Protein AF-A0A939DST8-F1 (afdb_monomer_lite)

Structure (mmCIF, N/CA/C/O backbone):
data_AF-A0A939DST8-F1
#
_entry.id   AF-A0A939DST8-F1
#
loop_
_atom_site.group_PDB
_atom_site.id
_atom_site.type_symbol
_atom_site.label_atom_id
_atom_site.label_alt_id
_atom_site.label_comp_id
_atom_site.label_asym_id
_atom_site.label_entity_id
_atom_site.label_seq_id
_atom_site.pdbx_PDB_ins_code
_atom_site.Cartn_x
_atom_site.Cartn_y
_atom_site.Cartn_z
_atom_site.occupancy
_atom_site.B_iso_or_equiv
_atom_site.auth_seq_id
_atom_site.auth_comp_id
_atom_site.auth_asym_id
_atom_site.auth_atom_id
_atom_site.pdbx_PDB_model_num
ATOM 1 N N . GLU A 1 1 ? -8.423 -19.564 3.254 1.00 57.03 1 GLU A N 1
ATOM 2 C CA . GLU A 1 1 ? -9.192 -18.451 2.658 1.00 57.03 1 GLU A CA 1
ATOM 3 C C . GLU A 1 1 ? -8.559 -17.133 3.098 1.00 57.03 1 GLU A C 1
ATOM 5 O O . GLU A 1 1 ? -8.112 -17.060 4.238 1.00 57.03 1 GLU A O 1
ATOM 10 N N . VAL A 1 2 ? -8.425 -16.135 2.219 1.00 78.06 2 VAL A N 1
ATOM 11 C CA . VAL A 1 2 ? -7.817 -14.843 2.595 1.00 78.06 2 VAL A CA 1
ATOM 12 C C . VAL A 1 2 ? -8.890 -13.979 3.252 1.00 78.06 2 VAL A C 1
ATOM 14 O O . VAL A 1 2 ? -9.851 -13.584 2.593 1.00 78.06 2 VAL A O 1
ATOM 17 N N . ARG A 1 3 ? -8.738 -13.677 4.546 1.00 85.88 3 ARG A N 1
ATOM 18 C CA . ARG A 1 3 ? -9.660 -12.795 5.271 1.00 85.88 3 ARG A CA 1
ATOM 19 C C . ARG A 1 3 ? -9.497 -11.362 4.764 1.00 85.88 3 ARG A C 1
ATOM 21 O O . ARG A 1 3 ? -8.435 -10.767 4.924 1.00 85.88 3 ARG A O 1
ATOM 28 N N . LYS A 1 4 ? -10.554 -10.809 4.171 1.00 90.31 4 LYS A N 1
ATOM 29 C CA . LYS A 1 4 ? -10.610 -9.408 3.736 1.00 90.31 4 LYS A CA 1
ATOM 30 C C . LYS A 1 4 ? -11.313 -8.562 4.792 1.00 90.31 4 LYS A C 1
ATOM 32 O O . LYS A 1 4 ? -12.264 -9.019 5.422 1.00 90.31 4 LYS A O 1
ATOM 37 N N . ILE A 1 5 ? -10.838 -7.336 4.977 1.00 94.81 5 ILE A N 1
ATOM 38 C CA . ILE A 1 5 ? -11.429 -6.348 5.880 1.00 94.81 5 ILE A CA 1
ATOM 39 C C . ILE A 1 5 ? -11.612 -5.074 5.066 1.00 94.81 5 ILE A C 1
ATOM 41 O O . ILE A 1 5 ? -10.653 -4.578 4.481 1.00 94.81 5 ILE A O 1
ATOM 45 N N . VAL A 1 6 ? -12.839 -4.565 5.013 1.00 96.38 6 VAL A N 1
ATOM 46 C CA . VAL A 1 6 ? -13.126 -3.281 4.366 1.00 96.38 6 VAL A CA 1
ATOM 47 C C . VAL A 1 6 ? -12.742 -2.164 5.328 1.00 96.38 6 VAL A C 1
ATOM 49 O O . VAL A 1 6 ? -13.110 -2.207 6.503 1.00 96.38 6 VAL A O 1
ATOM 52 N N . ALA A 1 7 ? -11.997 -1.182 4.833 1.00 96.94 7 ALA A N 1
ATOM 53 C CA . ALA A 1 7 ? -11.566 -0.009 5.577 1.00 96.94 7 ALA A CA 1
ATOM 54 C C . ALA A 1 7 ? -11.893 1.257 4.783 1.00 96.94 7 ALA A C 1
ATOM 56 O O . ALA A 1 7 ? -11.914 1.232 3.555 1.00 96.94 7 ALA A O 1
ATOM 57 N N . GLU A 1 8 ? -12.115 2.358 5.489 1.00 97.31 8 GLU A N 1
ATOM 58 C CA . GLU A 1 8 ? -12.336 3.676 4.895 1.00 97.31 8 GLU A CA 1
ATOM 59 C C . GLU A 1 8 ? -11.127 4.575 5.155 1.00 97.31 8 GLU A C 1
ATOM 61 O O . GLU A 1 8 ? -10.490 4.493 6.213 1.00 97.31 8 GLU A O 1
ATOM 66 N N . LEU A 1 9 ? -10.832 5.439 4.184 1.00 96.38 9 LEU A N 1
ATOM 67 C CA . LEU A 1 9 ? -9.819 6.481 4.284 1.00 96.38 9 LEU A CA 1
ATOM 68 C C . LEU A 1 9 ? -10.294 7.567 5.257 1.00 96.38 9 LEU A C 1
ATOM 70 O O . LEU A 1 9 ? -11.324 8.194 5.034 1.00 96.38 9 LEU A O 1
ATOM 74 N N . MET A 1 10 ? -9.525 7.808 6.315 1.00 96.62 10 MET A N 1
ATOM 75 C CA . MET A 1 10 ? -9.804 8.864 7.291 1.00 96.62 10 MET A CA 1
ATOM 76 C C . MET A 1 10 ? -9.038 10.150 7.003 1.00 96.62 10 MET A C 1
ATOM 78 O O . MET A 1 10 ? -9.559 11.240 7.221 1.00 96.62 10 MET A O 1
ATOM 82 N N . ALA A 1 11 ? -7.785 10.025 6.569 1.00 93.31 11 ALA A N 1
ATOM 83 C CA . ALA A 1 11 ? -6.909 11.160 6.325 1.00 93.31 11 ALA A CA 1
ATOM 84 C C . ALA A 1 11 ? -5.822 10.804 5.311 1.00 93.31 11 ALA A C 1
ATOM 86 O O . ALA A 1 11 ? -5.402 9.649 5.211 1.00 93.31 11 ALA A O 1
ATOM 87 N N . VAL A 1 12 ? -5.346 11.827 4.610 1.00 91.50 12 VAL A N 1
ATOM 88 C CA . VAL A 1 12 ? -4.160 11.778 3.754 1.00 91.50 12 VAL A CA 1
ATOM 89 C C . VAL A 1 12 ? -3.085 12.616 4.435 1.00 91.50 12 VAL A C 1
ATOM 91 O O . VAL A 1 12 ? -3.376 13.725 4.889 1.00 91.50 12 VAL A O 1
ATOM 94 N N . ASP A 1 13 ? -1.874 12.075 4.557 1.00 84.81 13 ASP A N 1
ATOM 95 C CA . ASP A 1 13 ? -0.734 12.826 5.086 1.00 84.81 13 ASP A CA 1
ATOM 96 C C . ASP A 1 13 ? -0.403 13.989 4.134 1.00 84.81 13 ASP A C 1
ATOM 98 O O . ASP A 1 13 ? -0.446 13.840 2.913 1.00 84.81 13 ASP A O 1
ATOM 102 N N . ASN A 1 14 ? -0.120 15.167 4.687 1.00 80.2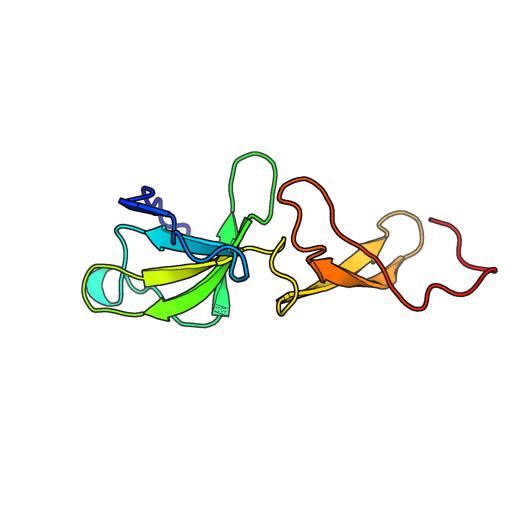5 14 ASN A N 1
ATOM 103 C CA . ASN A 1 14 ? 0.177 16.376 3.922 1.00 80.25 14 ASN A CA 1
ATOM 104 C C . ASN A 1 14 ? 1.684 16.599 3.710 1.00 80.25 14 ASN A C 1
ATOM 106 O O . ASN A 1 14 ? 2.075 17.639 3.176 1.00 80.25 14 ASN A O 1
ATOM 110 N N . ASN A 1 15 ? 2.531 15.654 4.121 1.00 85.12 15 ASN A N 1
ATOM 111 C CA . ASN A 1 15 ? 3.962 15.703 3.865 1.00 85.12 15 ASN A CA 1
ATOM 112 C C . ASN A 1 15 ? 4.261 15.508 2.360 1.00 85.12 15 ASN A C 1
ATOM 114 O O . ASN A 1 15 ? 4.042 14.420 1.831 1.00 85.12 15 ASN A O 1
ATOM 118 N N . PRO A 1 16 ? 4.839 16.504 1.658 1.00 78.75 16 PRO A N 1
ATOM 119 C CA . PRO A 1 16 ? 5.112 16.401 0.220 1.00 78.75 16 PRO A CA 1
ATOM 120 C C . PRO A 1 16 ? 6.158 15.333 -0.143 1.00 78.75 16 PRO A C 1
ATOM 122 O O . PRO A 1 16 ? 6.274 14.966 -1.310 1.00 78.75 16 PRO A O 1
ATOM 125 N N . TYR A 1 17 ? 6.920 14.840 0.835 1.00 82.12 17 TYR A N 1
ATOM 126 C CA . TYR A 1 17 ? 7.953 13.821 0.647 1.00 82.12 17 TYR A CA 1
ATOM 127 C C . TYR A 1 17 ? 7.510 12.420 1.075 1.00 82.12 17 TYR A C 1
ATOM 129 O O . TYR A 1 17 ? 8.317 11.497 1.018 1.00 82.12 17 TYR A O 1
ATOM 137 N N . SER A 1 18 ? 6.267 12.262 1.537 1.00 88.88 18 SER A N 1
ATOM 138 C CA . SER A 1 18 ? 5.761 10.999 2.064 1.00 88.88 18 SER A CA 1
ATOM 139 C C . SER A 1 18 ? 4.313 10.769 1.649 1.00 88.88 18 SER A C 1
ATOM 141 O O . SER A 1 18 ? 3.413 11.519 2.013 1.00 88.88 18 SER A O 1
ATOM 143 N N . HIS A 1 19 ? 4.074 9.665 0.959 1.00 94.25 19 HIS A N 1
ATOM 144 C CA . HIS A 1 19 ? 2.761 9.227 0.511 1.00 94.25 19 HIS A CA 1
ATOM 145 C C . HIS A 1 19 ? 2.179 8.237 1.515 1.00 94.25 19 HIS A C 1
ATOM 147 O O . HIS A 1 19 ? 2.353 7.022 1.402 1.00 94.25 19 HIS A O 1
ATOM 153 N N . GLN A 1 20 ? 1.480 8.772 2.516 1.00 95.88 20 GLN A N 1
ATOM 154 C CA . GLN A 1 20 ? 0.828 7.985 3.559 1.00 95.88 20 GLN A CA 1
ATOM 155 C C . GLN A 1 20 ? -0.655 8.321 3.686 1.00 95.88 20 GLN A C 1
ATOM 157 O O . GLN A 1 20 ? -1.085 9.459 3.495 1.00 95.88 20 GLN A O 1
ATOM 162 N N . ILE A 1 21 ? -1.437 7.312 4.061 1.00 96.50 21 ILE A N 1
ATOM 163 C CA . ILE A 1 21 ? -2.855 7.460 4.383 1.00 96.50 21 ILE A CA 1
ATOM 164 C C . ILE A 1 21 ? -3.181 6.811 5.727 1.00 96.50 21 ILE A C 1
ATOM 166 O O . ILE A 1 21 ? -2.489 5.898 6.181 1.00 96.50 21 ILE A O 1
ATOM 170 N N . VAL A 1 22 ? -4.264 7.261 6.355 1.00 97.50 22 VAL A N 1
ATOM 171 C CA . VAL A 1 22 ? -4.799 6.682 7.593 1.00 97.50 22 VAL A CA 1
ATOM 172 C C . VAL A 1 22 ? -6.125 5.996 7.299 1.00 97.50 22 VAL A C 1
ATOM 174 O O . VAL A 1 22 ? -7.011 6.603 6.699 1.00 97.50 22 VAL A O 1
ATOM 177 N N . ILE A 1 23 ? -6.283 4.754 7.760 1.00 98.12 23 ILE A N 1
ATOM 178 C CA . ILE A 1 23 ? -7.513 3.965 7.603 1.00 98.12 23 ILE A CA 1
ATOM 179 C C . ILE A 1 23 ? -8.219 3.718 8.942 1.00 98.12 23 ILE A C 1
ATOM 181 O O . ILE A 1 23 ? -7.570 3.636 9.986 1.00 98.12 23 ILE A O 1
ATOM 185 N N . ASN A 1 24 ? -9.544 3.534 8.913 1.00 98.06 24 ASN A N 1
ATOM 186 C CA . ASN A 1 24 ? -10.399 3.326 10.099 1.00 98.06 24 ASN A CA 1
ATOM 187 C C . ASN A 1 24 ? -10.392 1.886 10.668 1.00 98.06 24 ASN A C 1
ATOM 189 O O . ASN A 1 24 ? -11.420 1.380 11.142 1.00 98.06 24 ASN A O 1
ATOM 193 N N . LYS A 1 25 ? -9.250 1.197 10.567 1.00 98.06 25 LYS A N 1
ATOM 194 C CA . LYS A 1 25 ? -9.046 -0.165 11.075 1.00 98.06 25 LYS A CA 1
ATOM 195 C C . LYS A 1 25 ? -7.712 -0.262 11.800 1.00 98.06 25 LYS A C 1
ATOM 197 O O . LYS A 1 25 ? -6.718 0.276 11.323 1.00 98.06 25 LYS A O 1
ATOM 202 N N . GLY A 1 26 ? -7.693 -0.967 12.923 1.00 98.12 26 GLY A N 1
ATOM 203 C CA . GLY A 1 26 ? -6.526 -1.186 13.771 1.00 98.12 26 GLY A CA 1
ATOM 204 C C . GLY A 1 26 ? -6.511 -2.588 14.378 1.00 98.12 26 GLY A C 1
ATOM 205 O O . GLY A 1 26 ? -7.133 -3.521 13.852 1.00 98.12 26 GLY A O 1
ATOM 206 N N . THR A 1 27 ? -5.820 -2.745 15.506 1.00 98.00 27 THR A N 1
ATOM 207 C CA . THR A 1 27 ? -5.676 -4.041 16.191 1.00 98.00 27 THR A CA 1
ATOM 208 C C . THR A 1 27 ? -7.016 -4.651 16.599 1.00 98.00 27 THR A C 1
ATOM 210 O O . THR A 1 27 ? -7.163 -5.871 16.546 1.00 98.00 27 THR A O 1
ATOM 213 N N . LEU A 1 28 ? -8.033 -3.834 16.909 1.00 97.62 28 LEU A N 1
ATOM 214 C CA . LEU A 1 28 ? -9.384 -4.320 17.228 1.00 97.62 28 LEU A CA 1
ATOM 215 C C . LEU A 1 28 ? -10.045 -5.084 16.071 1.00 97.62 28 LEU A C 1
ATOM 217 O O . LEU A 1 28 ? -10.921 -5.913 16.304 1.00 97.62 28 LEU A O 1
ATOM 221 N N . GLN A 1 29 ? -9.639 -4.822 14.827 1.00 97.44 29 GLN A N 1
ATOM 222 C CA . GLN A 1 29 ? -10.110 -5.557 13.650 1.00 97.44 29 GLN A CA 1
ATOM 223 C C . GLN A 1 29 ? -9.113 -6.625 13.183 1.00 97.44 29 GLN A C 1
ATOM 225 O O . GLN A 1 29 ? -9.384 -7.326 12.209 1.00 97.44 29 GLN A O 1
ATOM 230 N N . GLY A 1 30 ? -7.994 -6.791 13.892 1.00 96.25 30 GLY A N 1
ATOM 231 C CA . GLY A 1 30 ? -6.929 -7.723 13.535 1.00 96.25 30 GLY A CA 1
ATOM 232 C C . GLY A 1 30 ? -6.038 -7.226 12.398 1.00 96.25 30 GLY A C 1
ATOM 233 O O . GLY A 1 30 ? -5.470 -8.052 11.689 1.00 96.25 30 GLY A O 1
ATOM 234 N N . VAL A 1 31 ? -5.940 -5.906 12.197 1.00 97.56 31 VAL A N 1
ATOM 235 C CA . VAL A 1 31 ? -4.935 -5.327 11.294 1.00 97.56 31 VAL A CA 1
ATOM 236 C C . VAL A 1 31 ? -3.541 -5.543 11.880 1.00 97.56 31 VAL A C 1
ATOM 238 O O . VAL A 1 31 ? -3.364 -5.481 13.097 1.00 97.56 31 VAL A O 1
ATOM 241 N N . PHE A 1 32 ? -2.558 -5.805 11.022 1.00 97.31 32 PHE A N 1
ATOM 242 C CA . PHE A 1 32 ? -1.170 -6.045 11.415 1.00 97.31 32 PHE A CA 1
ATOM 243 C C . PHE A 1 32 ? -0.191 -5.342 10.464 1.00 97.31 32 PHE A C 1
ATOM 245 O O . PHE A 1 32 ? -0.520 -5.048 9.314 1.00 97.31 32 PHE A O 1
ATOM 252 N N . GLU A 1 33 ? 1.017 -5.054 10.949 1.00 97.88 33 GLU A N 1
ATOM 253 C CA . GLU A 1 33 ? 2.069 -4.445 10.131 1.00 97.88 33 GLU A CA 1
ATOM 254 C C . GLU A 1 33 ? 2.479 -5.366 8.984 1.00 97.88 33 GLU A C 1
ATOM 256 O O . GLU A 1 33 ? 2.555 -6.586 9.116 1.00 97.88 33 GLU A O 1
ATOM 261 N N . GLY A 1 34 ? 2.724 -4.772 7.825 1.00 95.81 34 GLY A N 1
ATOM 262 C CA . GLY A 1 34 ? 3.022 -5.493 6.602 1.00 95.81 34 GLY A CA 1
ATOM 263 C C . GLY A 1 34 ? 1.789 -5.988 5.840 1.00 95.81 34 GLY A C 1
ATOM 264 O O . GLY A 1 34 ? 1.943 -6.505 4.731 1.00 95.81 34 GLY A O 1
ATOM 265 N N . GLN A 1 35 ? 0.575 -5.816 6.377 1.00 96.69 35 GLN A N 1
ATOM 266 C CA . GLN A 1 35 ? -0.657 -6.213 5.699 1.00 96.69 35 GLN A CA 1
ATOM 267 C C . GLN A 1 35 ? -0.864 -5.407 4.399 1.00 96.69 35 GLN A C 1
ATOM 269 O O . GLN A 1 35 ? -0.774 -4.176 4.425 1.00 96.69 35 GLN A O 1
ATOM 274 N N . PRO A 1 36 ? -1.156 -6.064 3.259 1.00 96.44 36 PRO A N 1
ATOM 275 C CA . PRO A 1 36 ? -1.404 -5.369 2.001 1.00 96.44 36 PRO A CA 1
ATOM 276 C C . PRO A 1 36 ? -2.772 -4.681 2.003 1.00 96.44 36 PRO A C 1
ATOM 278 O O . PRO A 1 36 ? -3.762 -5.232 2.492 1.00 96.44 36 PRO A O 1
ATOM 281 N N . VAL A 1 37 ? -2.828 -3.500 1.394 1.00 97.19 37 VAL A N 1
ATOM 282 C CA . VAL A 1 37 ? -4.052 -2.721 1.184 1.00 97.19 37 VAL A CA 1
ATOM 283 C C . VAL A 1 37 ? -4.367 -2.698 -0.305 1.00 97.19 37 VAL A C 1
ATOM 285 O O . VAL A 1 37 ? -3.496 -2.403 -1.124 1.00 97.19 37 VAL A O 1
ATOM 288 N N . LEU A 1 38 ? -5.606 -3.041 -0.649 1.00 96.62 38 LEU A N 1
ATOM 289 C CA . LEU A 1 38 ? -6.062 -3.249 -2.022 1.00 96.62 38 LEU A CA 1
ATOM 290 C C . LEU A 1 38 ? -7.289 -2.380 -2.313 1.00 96.62 38 LEU A C 1
ATOM 292 O O . LEU A 1 38 ? -8.131 -2.206 -1.430 1.00 96.62 38 LEU A O 1
ATOM 296 N N . ASP A 1 39 ? -7.410 -1.916 -3.552 1.00 94.75 39 ASP A N 1
ATOM 297 C CA . ASP A 1 39 ? -8.634 -1.355 -4.127 1.00 94.75 39 ASP A CA 1
ATOM 298 C C . ASP A 1 39 ? -9.165 -2.249 -5.268 1.00 94.75 39 ASP A C 1
ATOM 300 O O . ASP A 1 39 ? -8.819 -3.431 -5.373 1.00 94.75 39 ASP A O 1
ATOM 304 N N . ASP A 1 40 ? -10.054 -1.708 -6.101 1.00 94.06 40 ASP A N 1
ATOM 305 C CA . ASP A 1 40 ? -10.622 -2.383 -7.269 1.00 94.06 40 ASP A CA 1
ATOM 306 C C . ASP A 1 40 ? -9.609 -2.607 -8.405 1.00 94.06 40 ASP A C 1
ATOM 308 O O . ASP A 1 40 ? -9.805 -3.501 -9.232 1.00 94.06 40 ASP A O 1
ATOM 312 N N . LYS A 1 41 ? -8.517 -1.835 -8.444 1.00 93.75 41 LYS A N 1
ATOM 313 C CA . LYS A 1 41 ? -7.466 -1.907 -9.469 1.00 93.75 41 LYS A CA 1
ATOM 314 C C . LYS A 1 41 ? -6.266 -2.737 -9.030 1.00 93.75 41 LYS A C 1
ATOM 316 O O . LYS A 1 41 ? -5.554 -3.263 -9.885 1.00 93.75 41 LYS A O 1
ATOM 321 N N . GLY A 1 42 ? -6.033 -2.879 -7.730 1.00 94.19 42 GLY A N 1
ATOM 322 C CA . GLY A 1 42 ? -4.987 -3.738 -7.195 1.00 94.19 42 GLY A CA 1
ATOM 323 C C . GLY A 1 42 ? -4.356 -3.195 -5.922 1.00 94.19 42 GLY A C 1
ATOM 324 O O . GLY A 1 42 ? -5.037 -2.717 -5.022 1.00 94.19 42 GLY A O 1
ATOM 325 N N . LEU A 1 43 ? -3.037 -3.358 -5.807 1.00 95.19 43 LEU A N 1
ATOM 326 C CA . LEU A 1 43 ? -2.269 -2.951 -4.632 1.00 95.19 43 LEU A CA 1
ATOM 327 C C . LEU A 1 43 ? -2.188 -1.427 -4.535 1.00 95.19 43 LEU A C 1
ATOM 329 O O . LEU A 1 43 ? -1.741 -0.769 -5.467 1.00 95.19 43 LEU A O 1
ATOM 333 N N . VAL A 1 44 ? -2.574 -0.893 -3.379 1.00 95.50 44 VAL A N 1
ATOM 334 C CA . VAL A 1 44 ? -2.517 0.540 -3.055 1.00 95.50 44 VAL A CA 1
ATOM 335 C C . VAL A 1 44 ? -1.318 0.842 -2.163 1.00 95.50 44 VAL A C 1
ATOM 337 O O . VAL A 1 44 ? -0.638 1.855 -2.329 1.00 95.50 44 VAL A O 1
ATOM 340 N N . GLY A 1 45 ? -1.040 -0.043 -1.208 1.00 96.56 45 GLY A N 1
ATOM 341 C CA . GLY A 1 45 ? -0.005 0.178 -0.211 1.00 96.56 45 GLY A CA 1
ATOM 342 C C . GLY A 1 45 ? 0.120 -0.965 0.780 1.00 96.56 45 GLY A C 1
ATOM 343 O O . GLY A 1 45 ? -0.476 -2.034 0.621 1.00 96.56 45 GLY A O 1
ATOM 344 N N . GLN A 1 46 ? 0.887 -0.708 1.828 1.00 97.38 46 GLN A N 1
ATOM 345 C CA . GLN A 1 46 ? 1.151 -1.649 2.903 1.00 97.38 46 GLN A CA 1
ATOM 346 C C . GLN A 1 46 ? 0.986 -0.958 4.254 1.00 97.38 46 GLN A C 1
ATOM 348 O O . GLN A 1 46 ? 1.431 0.173 4.447 1.00 97.38 46 GLN A O 1
ATOM 353 N N . VAL A 1 47 ? 0.341 -1.634 5.202 1.00 97.81 47 VAL A N 1
ATOM 354 C CA . VAL A 1 47 ? 0.223 -1.146 6.577 1.00 97.81 47 VAL A CA 1
ATOM 355 C C . VAL A 1 47 ? 1.618 -1.049 7.194 1.00 97.81 47 VAL A C 1
ATOM 357 O O . VAL A 1 47 ? 2.321 -2.052 7.290 1.00 97.81 47 VAL A O 1
ATOM 360 N N . MET A 1 48 ? 2.011 0.153 7.611 1.00 97.31 48 MET A N 1
ATOM 361 C CA . MET A 1 48 ? 3.334 0.434 8.179 1.00 97.31 48 MET A CA 1
ATOM 362 C C . MET A 1 48 ? 3.288 0.610 9.699 1.00 97.31 48 MET A C 1
ATOM 364 O O . MET A 1 48 ? 4.276 0.347 10.369 1.00 97.31 48 MET A O 1
ATOM 368 N N . GLN A 1 49 ? 2.154 1.061 10.242 1.00 97.56 49 GLN A N 1
ATOM 369 C CA . GLN A 1 49 ? 1.943 1.195 11.684 1.00 97.56 49 GLN A CA 1
ATOM 370 C C . GLN A 1 49 ? 0.491 0.888 12.026 1.00 97.56 49 GLN A C 1
ATOM 372 O O . GLN A 1 49 ? -0.422 1.337 11.327 1.00 97.56 49 GLN A O 1
ATOM 377 N N . VAL A 1 50 ? 0.276 0.187 13.137 1.00 98.44 50 VAL A N 1
ATOM 378 C CA . VAL A 1 50 ? -1.059 -0.201 13.602 1.00 98.44 50 VAL A CA 1
ATOM 379 C C . VAL A 1 50 ? -1.338 0.409 14.969 1.00 98.44 50 VAL A C 1
ATOM 381 O O . VAL A 1 50 ? -0.620 0.163 15.934 1.00 98.44 50 VAL A O 1
ATOM 384 N N . GLY A 1 51 ? -2.400 1.205 15.057 1.00 98.25 51 GLY A N 1
ATOM 385 C CA . GLY A 1 51 ? -2.979 1.665 16.315 1.00 98.25 51 GLY A CA 1
ATOM 386 C C . GLY A 1 51 ? -4.175 0.807 16.736 1.00 98.25 51 GLY A C 1
ATOM 387 O O . GLY A 1 51 ? -4.549 -0.162 16.076 1.00 98.25 51 GLY A O 1
ATOM 388 N N . THR A 1 52 ? -4.826 1.178 17.838 1.00 98.12 52 THR A N 1
ATOM 389 C CA . THR A 1 52 ? -5.978 0.424 18.364 1.00 98.12 52 THR A CA 1
ATOM 390 C C . THR A 1 52 ? -7.166 0.418 17.396 1.00 98.12 52 THR A C 1
ATOM 392 O O . THR A 1 52 ? -7.760 -0.626 17.132 1.00 98.12 52 THR A O 1
ATOM 395 N N . THR A 1 53 ? -7.507 1.586 16.847 1.00 97.88 53 THR A N 1
ATOM 396 C CA . THR A 1 53 ? -8.692 1.803 15.995 1.00 97.88 53 THR A CA 1
ATOM 397 C C . THR A 1 53 ? -8.352 2.254 14.577 1.00 97.88 53 THR A C 1
ATOM 399 O O . THR A 1 53 ? -9.209 2.188 13.699 1.00 97.88 53 THR A O 1
ATOM 402 N N . THR A 1 54 ? -7.120 2.700 14.341 1.00 98.12 54 THR A N 1
ATOM 403 C CA . THR A 1 54 ? -6.646 3.217 13.054 1.00 98.12 54 THR A CA 1
ATOM 404 C C . THR A 1 54 ? -5.290 2.625 12.706 1.00 98.12 54 THR A C 1
ATOM 406 O O . THR A 1 54 ? -4.587 2.118 13.578 1.00 98.12 54 THR A O 1
ATOM 409 N N . SER A 1 55 ? -4.912 2.701 11.433 1.00 98.19 55 SER A N 1
ATOM 410 C CA . SER A 1 55 ? -3.593 2.275 10.956 1.00 98.19 55 SER A CA 1
ATOM 411 C C . SER A 1 55 ? -3.071 3.243 9.907 1.00 98.19 55 SER A C 1
ATOM 413 O O . SER A 1 55 ? -3.857 3.831 9.161 1.00 98.19 55 SER A O 1
ATOM 415 N N . ARG A 1 56 ? -1.745 3.389 9.838 1.00 97.44 56 ARG A N 1
ATOM 416 C CA . ARG A 1 56 ? -1.065 4.114 8.761 1.00 97.44 56 ARG A CA 1
ATOM 417 C C . ARG A 1 56 ? -0.653 3.148 7.664 1.00 97.44 56 ARG A C 1
ATOM 419 O O . ARG A 1 56 ? -0.082 2.091 7.937 1.00 97.44 56 ARG A O 1
ATOM 426 N N . VAL A 1 57 ? -0.915 3.541 6.429 1.00 97.75 57 VAL A N 1
ATOM 427 C CA . VAL A 1 57 ? -0.574 2.795 5.220 1.00 97.75 57 VAL A CA 1
ATOM 428 C C . VAL A 1 57 ? 0.427 3.621 4.428 1.00 97.75 57 VAL A C 1
ATOM 430 O O . VAL A 1 57 ? 0.163 4.785 4.127 1.00 97.75 57 VAL A O 1
ATOM 433 N N . LEU A 1 58 ? 1.557 3.009 4.090 1.00 97.25 58 LEU A N 1
ATOM 434 C CA . LEU A 1 58 ? 2.526 3.554 3.150 1.00 97.25 58 LEU A CA 1
ATOM 435 C C . LEU A 1 58 ? 2.079 3.180 1.735 1.00 97.25 58 LEU A C 1
ATOM 437 O O . LEU A 1 58 ? 1.867 1.998 1.447 1.00 97.25 58 LEU A O 1
ATOM 441 N N . LEU A 1 59 ? 1.880 4.173 0.871 1.00 96.62 59 LEU A N 1
ATOM 442 C CA . LEU A 1 59 ? 1.434 3.938 -0.501 1.00 96.62 59 LEU A CA 1
ATOM 443 C C . LEU A 1 59 ? 2.570 3.378 -1.356 1.00 96.62 59 LEU A C 1
ATOM 445 O O . LEU A 1 59 ? 3.728 3.754 -1.191 1.00 96.62 59 LEU A O 1
ATOM 449 N N . ILE A 1 60 ? 2.236 2.548 -2.349 1.00 96.69 60 ILE A N 1
ATOM 450 C CA . ILE A 1 60 ? 3.253 1.987 -3.253 1.00 96.69 60 ILE A CA 1
ATOM 451 C C . ILE A 1 60 ? 3.950 3.032 -4.128 1.00 96.69 60 ILE A C 1
ATOM 453 O O . ILE A 1 60 ? 5.024 2.771 -4.660 1.00 96.69 60 ILE A O 1
ATOM 457 N N . ALA A 1 61 ? 3.343 4.210 -4.278 1.00 95.19 61 ALA A N 1
ATOM 458 C CA . ALA A 1 61 ? 3.920 5.340 -4.992 1.00 95.19 61 ALA A CA 1
ATOM 459 C C . ALA A 1 61 ? 5.001 6.079 -4.183 1.00 95.19 61 ALA A C 1
ATOM 461 O O . ALA A 1 61 ? 5.721 6.895 -4.762 1.00 95.19 61 ALA A O 1
ATOM 462 N N . ASP A 1 62 ? 5.131 5.807 -2.880 1.00 95.94 62 ASP A N 1
ATOM 463 C CA . ASP A 1 62 ? 6.135 6.432 -2.024 1.00 95.94 62 ASP A CA 1
ATOM 464 C C . ASP A 1 62 ? 7.566 6.075 -2.449 1.00 95.94 62 ASP A C 1
ATOM 466 O O . ASP A 1 62 ? 7.871 4.916 -2.720 1.00 95.94 62 ASP A O 1
ATOM 470 N N . VAL A 1 63 ? 8.465 7.063 -2.471 1.00 94.88 63 VAL A N 1
ATOM 471 C CA . VAL A 1 63 ? 9.867 6.882 -2.899 1.00 94.88 63 VAL A CA 1
ATOM 472 C C . VAL A 1 63 ? 10.652 5.897 -2.028 1.00 94.88 63 VAL A C 1
ATOM 474 O O . VAL A 1 63 ? 11.658 5.348 -2.472 1.00 94.88 63 VAL A O 1
ATOM 477 N N . THR A 1 64 ? 10.206 5.671 -0.794 1.00 94.12 64 THR A N 1
ATOM 478 C CA . THR A 1 64 ? 10.805 4.722 0.152 1.00 94.12 64 THR A CA 1
ATOM 479 C C . THR A 1 64 ? 10.190 3.326 0.064 1.00 94.12 64 THR A C 1
ATOM 481 O O . THR A 1 64 ? 10.679 2.400 0.712 1.00 94.12 64 THR A O 1
ATOM 484 N N . HIS A 1 65 ? 9.143 3.141 -0.748 1.00 95.06 65 HIS A N 1
ATOM 485 C CA . HIS A 1 65 ? 8.453 1.867 -0.889 1.00 95.06 65 HIS A CA 1
ATOM 486 C C . HIS A 1 65 ? 8.941 1.067 -2.101 1.00 95.06 65 HIS A C 1
ATOM 488 O O . HIS A 1 65 ? 9.191 1.601 -3.186 1.00 95.06 65 HIS A O 1
ATOM 494 N N . ALA A 1 66 ? 9.044 -0.250 -1.921 1.00 95.06 66 ALA A N 1
ATOM 495 C CA . ALA A 1 66 ? 9.427 -1.186 -2.966 1.00 95.06 66 ALA A CA 1
ATOM 496 C C . ALA A 1 66 ? 8.670 -2.508 -2.810 1.00 95.06 66 ALA A C 1
ATOM 498 O O . ALA A 1 66 ? 8.586 -3.059 -1.713 1.00 95.06 66 ALA A O 1
ATOM 499 N N . VAL A 1 67 ? 8.150 -3.036 -3.920 1.00 94.00 67 VAL A N 1
ATOM 500 C CA . VAL A 1 67 ? 7.368 -4.277 -3.952 1.00 94.00 67 VAL A CA 1
ATOM 501 C C . VAL A 1 67 ? 7.957 -5.228 -4.997 1.00 94.00 67 VAL A C 1
ATOM 503 O O . VAL A 1 67 ? 8.173 -4.821 -6.143 1.00 94.00 67 VAL A O 1
ATOM 506 N N . PRO A 1 68 ? 8.214 -6.503 -4.652 1.00 94.44 68 PRO A N 1
ATOM 507 C CA . PRO A 1 68 ? 8.600 -7.498 -5.640 1.00 94.44 68 PRO A CA 1
ATOM 508 C C . PRO A 1 68 ? 7.430 -7.768 -6.589 1.00 94.44 68 PRO A C 1
ATOM 510 O O . PRO A 1 68 ? 6.322 -8.100 -6.165 1.00 94.44 68 PRO A O 1
ATOM 513 N N . VAL A 1 69 ? 7.687 -7.663 -7.888 1.00 94.62 69 VAL A N 1
ATOM 514 C CA . VAL A 1 69 ? 6.702 -7.903 -8.945 1.00 94.62 69 VAL A CA 1
ATOM 515 C C . VAL A 1 69 ? 7.181 -9.004 -9.881 1.00 94.62 69 VAL A C 1
ATOM 517 O O . VAL A 1 69 ? 8.368 -9.335 -9.947 1.00 94.62 69 VAL A O 1
ATOM 520 N N . ARG A 1 70 ? 6.243 -9.597 -10.617 1.00 94.75 70 ARG A N 1
ATOM 521 C CA . ARG A 1 70 ? 6.530 -10.627 -11.615 1.00 94.75 70 ARG A CA 1
ATOM 522 C C . ARG A 1 70 ? 5.768 -10.332 -12.894 1.00 94.75 70 ARG A C 1
ATOM 524 O O . ARG A 1 70 ? 4.558 -10.124 -12.850 1.00 94.75 70 ARG A O 1
ATOM 531 N N . ILE A 1 71 ? 6.464 -10.393 -14.022 1.00 93.62 71 ILE A N 1
ATOM 532 C CA . ILE A 1 71 ? 5.836 -10.338 -15.341 1.00 93.62 71 ILE A CA 1
ATOM 533 C C . ILE A 1 71 ? 5.141 -11.677 -15.597 1.00 93.62 71 ILE A C 1
ATOM 535 O O . ILE A 1 71 ? 5.755 -12.741 -15.512 1.00 93.62 71 ILE A O 1
ATOM 539 N N . LEU A 1 72 ? 3.845 -11.638 -15.912 1.00 94.56 72 LEU A N 1
ATOM 540 C CA . LEU A 1 72 ? 3.042 -12.851 -16.100 1.00 94.56 72 LEU A CA 1
ATOM 541 C C . LEU A 1 72 ? 3.432 -13.644 -17.353 1.00 94.56 72 LEU A C 1
ATOM 543 O O . LEU A 1 72 ? 3.325 -14.865 -17.346 1.00 94.56 72 LEU A O 1
ATOM 547 N N . ARG A 1 73 ? 3.897 -12.962 -18.408 1.00 94.19 73 ARG A N 1
ATOM 548 C CA . ARG A 1 73 ? 4.215 -13.580 -19.706 1.00 94.19 7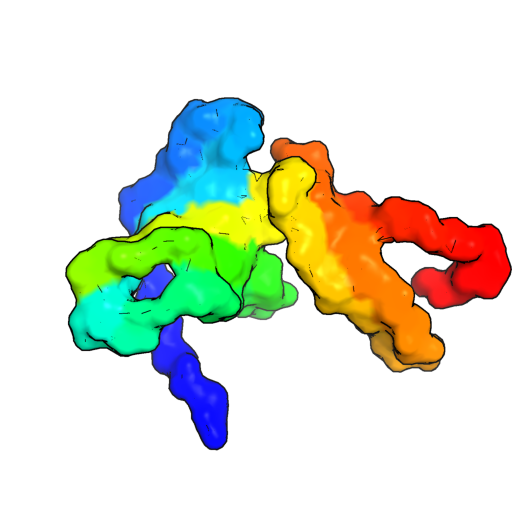3 ARG A CA 1
ATOM 549 C C . ARG A 1 73 ? 5.427 -14.512 -19.641 1.00 94.19 73 ARG A C 1
ATOM 551 O O . ARG A 1 73 ? 5.410 -15.566 -20.263 1.00 94.19 73 ARG A O 1
ATOM 558 N N . ASN A 1 74 ? 6.465 -14.132 -18.893 1.00 92.69 74 ASN A N 1
ATOM 559 C CA . ASN A 1 74 ? 7.765 -14.816 -18.904 1.00 92.69 74 ASN A CA 1
ATOM 560 C C . ASN A 1 74 ? 8.361 -15.079 -17.509 1.00 92.69 74 ASN A C 1
ATOM 562 O O . ASN A 1 74 ? 9.490 -15.547 -17.401 1.00 92.69 74 ASN A O 1
ATOM 566 N N . ASN A 1 75 ? 7.611 -14.812 -16.435 1.00 93.00 75 ASN A N 1
ATOM 567 C CA . ASN A 1 75 ? 8.009 -15.041 -15.042 1.00 93.00 75 ASN A CA 1
ATOM 568 C C . ASN A 1 75 ? 9.236 -14.265 -14.550 1.00 93.00 75 ASN A C 1
ATOM 570 O O . ASN A 1 75 ? 9.721 -14.548 -13.448 1.00 93.00 75 ASN A O 1
ATOM 574 N N . VAL A 1 76 ? 9.703 -13.263 -15.297 1.00 93.50 76 VAL A N 1
ATOM 575 C CA . VAL A 1 76 ? 10.796 -12.401 -14.847 1.00 93.50 76 VAL A CA 1
ATOM 576 C C . VAL A 1 76 ? 10.368 -11.662 -13.579 1.00 93.50 76 VAL A C 1
ATOM 578 O O . VAL A 1 76 ? 9.265 -11.115 -13.494 1.00 93.50 76 VAL A O 1
ATOM 581 N N . ARG A 1 77 ? 11.241 -11.694 -12.569 1.00 93.00 77 ARG A N 1
ATOM 582 C CA . ARG A 1 77 ? 11.033 -11.057 -11.266 1.00 93.00 77 ARG A CA 1
ATOM 583 C C . ARG A 1 77 ? 11.797 -9.751 -11.218 1.00 93.00 77 ARG A C 1
ATOM 585 O O . ARG A 1 77 ? 12.976 -9.714 -11.554 1.00 93.00 77 ARG A O 1
ATOM 592 N N . LEU A 1 78 ? 11.113 -8.707 -10.784 1.00 94.62 78 LEU A N 1
ATOM 593 C CA . LEU A 1 78 ? 11.626 -7.348 -10.722 1.00 94.62 78 LEU A CA 1
ATOM 594 C C . LEU A 1 78 ? 11.205 -6.727 -9.389 1.00 94.62 78 LEU A C 1
ATOM 596 O O . LEU A 1 78 ? 10.431 -7.311 -8.627 1.00 94.62 78 LEU A O 1
ATOM 600 N N . VAL A 1 79 ? 11.697 -5.526 -9.120 1.00 95.06 79 VAL A N 1
ATOM 601 C CA . VAL A 1 79 ? 11.249 -4.714 -7.990 1.00 95.06 79 VAL A CA 1
ATOM 602 C C . VAL A 1 79 ? 10.653 -3.434 -8.552 1.00 95.06 79 VAL A C 1
ATOM 604 O O . VAL A 1 79 ? 11.336 -2.694 -9.259 1.00 95.06 79 VAL A O 1
ATOM 607 N N . ALA A 1 80 ? 9.378 -3.197 -8.258 1.00 95.69 80 ALA A N 1
ATOM 608 C CA . ALA A 1 80 ? 8.734 -1.923 -8.527 1.00 95.69 80 ALA A CA 1
ATOM 609 C C . ALA A 1 80 ? 8.944 -1.012 -7.315 1.00 95.69 80 ALA A C 1
ATOM 611 O O . ALA A 1 80 ? 8.612 -1.392 -6.194 1.00 95.69 80 ALA A O 1
ATOM 612 N N . SER A 1 81 ? 9.496 0.173 -7.541 1.00 96.94 81 SER A N 1
ATOM 613 C CA . SER A 1 81 ? 9.696 1.204 -6.525 1.00 96.94 81 SER A CA 1
ATOM 614 C C . SER A 1 81 ? 8.749 2.371 -6.774 1.00 96.94 81 SER A C 1
ATOM 616 O O . SER A 1 81 ? 8.410 2.675 -7.925 1.00 96.94 81 SER A O 1
ATOM 618 N N . GLY A 1 82 ? 8.326 3.039 -5.706 1.00 95.75 82 GLY A N 1
ATOM 619 C CA . GLY A 1 82 ? 7.543 4.257 -5.842 1.00 95.75 82 GLY A CA 1
ATOM 620 C C . GLY A 1 82 ? 8.368 5.390 -6.447 1.00 95.75 82 GLY A C 1
ATOM 621 O O . GLY A 1 82 ? 9.576 5.500 -6.241 1.00 95.75 82 GLY A O 1
ATOM 622 N N . SER A 1 83 ? 7.714 6.221 -7.255 1.00 94.88 83 SER A N 1
ATOM 623 C CA . SER A 1 83 ? 8.362 7.344 -7.945 1.00 94.88 83 SER A CA 1
ATOM 624 C C . SER A 1 83 ? 8.197 8.685 -7.224 1.00 94.88 83 SER A C 1
ATOM 626 O O . SER A 1 83 ? 8.738 9.693 -7.674 1.00 94.88 83 SER A O 1
ATOM 628 N N . GLY A 1 84 ? 7.395 8.726 -6.155 1.00 93.19 84 GLY A N 1
ATOM 629 C CA . GLY A 1 84 ? 6.890 9.958 -5.551 1.00 93.19 84 GLY A CA 1
ATOM 630 C C . GLY A 1 84 ? 5.722 10.590 -6.319 1.00 93.19 84 GLY A C 1
ATOM 631 O O . GLY A 1 84 ? 5.175 11.592 -5.867 1.00 93.19 84 GLY A O 1
ATOM 632 N N . GLN A 1 85 ? 5.314 10.021 -7.458 1.00 91.81 85 GLN A N 1
ATOM 633 C CA . GLN A 1 85 ? 4.119 10.414 -8.207 1.00 91.81 85 GLN A CA 1
ATOM 634 C C . GLN A 1 85 ? 3.053 9.321 -8.071 1.00 91.81 85 GLN A C 1
ATOM 636 O O . GLN A 1 85 ? 3.311 8.160 -8.387 1.00 91.81 85 GLN A O 1
ATOM 641 N N . LEU A 1 86 ? 1.836 9.690 -7.654 1.00 87.88 86 LEU A N 1
ATOM 642 C CA . LEU A 1 86 ? 0.750 8.744 -7.338 1.00 87.88 86 LEU A CA 1
ATOM 643 C C . LEU A 1 86 ? 0.383 7.781 -8.480 1.00 87.88 86 LEU A C 1
ATOM 645 O O . LEU A 1 86 ? -0.124 6.694 -8.233 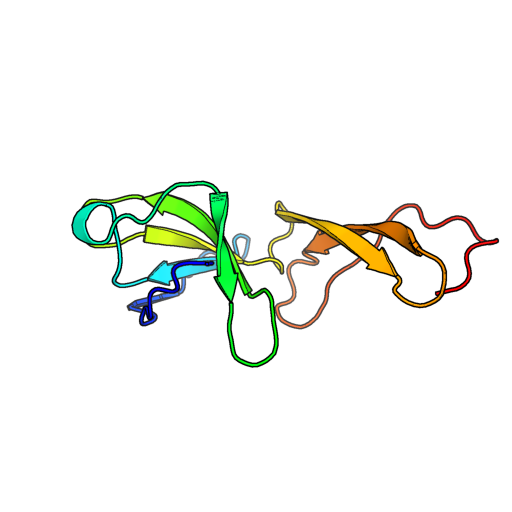1.00 87.88 86 LEU A O 1
ATOM 649 N N . ASN A 1 87 ? 0.626 8.168 -9.731 1.00 90.94 87 ASN A N 1
ATOM 650 C CA . ASN A 1 87 ? 0.256 7.413 -10.927 1.00 90.94 87 ASN A CA 1
ATOM 651 C C . ASN A 1 87 ? 1.454 6.770 -11.643 1.00 90.94 87 ASN A C 1
ATOM 653 O O . ASN A 1 87 ? 1.335 6.385 -12.809 1.00 90.94 87 ASN A O 1
ATOM 657 N N . ARG A 1 88 ? 2.615 6.680 -10.987 1.00 93.50 88 ARG A N 1
ATOM 658 C CA . ARG A 1 88 ? 3.829 6.144 -11.601 1.00 93.50 88 ARG A CA 1
ATOM 659 C C . ARG A 1 88 ? 4.623 5.307 -10.606 1.00 93.50 88 ARG A C 1
ATOM 661 O O . ARG A 1 88 ? 5.000 5.767 -9.532 1.00 93.50 88 ARG A O 1
ATOM 668 N N . LEU A 1 89 ? 4.951 4.095 -11.029 1.00 95.38 89 LEU A N 1
ATOM 669 C CA . LEU A 1 89 ? 5.989 3.269 -10.423 1.00 95.38 89 LEU A CA 1
ATOM 670 C C . LEU A 1 89 ? 7.187 3.229 -11.362 1.00 95.38 89 LEU A C 1
ATOM 672 O O . LEU A 1 89 ? 7.047 3.416 -12.574 1.00 95.38 89 LEU A O 1
ATOM 676 N N . VAL A 1 90 ? 8.360 2.974 -10.803 1.00 96.00 90 VAL A N 1
ATOM 677 C CA . VAL A 1 90 ? 9.586 2.766 -11.570 1.00 96.00 90 VAL A CA 1
ATOM 678 C C . VAL A 1 90 ? 10.085 1.352 -11.337 1.00 96.00 90 VAL A C 1
ATOM 680 O O . VAL A 1 90 ? 9.997 0.823 -10.232 1.00 96.00 90 VAL A O 1
ATOM 683 N N . ILE A 1 91 ? 10.613 0.731 -12.384 1.00 94.44 91 ILE A N 1
ATOM 684 C CA . ILE A 1 91 ? 11.355 -0.517 -12.260 1.00 94.44 91 ILE A CA 1
ATOM 685 C C . ILE A 1 91 ? 12.806 -0.193 -12.570 1.00 94.44 91 ILE A C 1
ATOM 687 O O . ILE A 1 91 ? 13.129 0.263 -13.665 1.00 94.44 91 ILE A O 1
ATOM 691 N N . ASN A 1 92 ? 13.671 -0.425 -11.592 1.00 86.88 92 ASN A N 1
ATOM 692 C CA . ASN A 1 92 ? 15.099 -0.182 -11.727 1.00 86.88 92 ASN A CA 1
ATOM 693 C C . ASN A 1 92 ? 15.832 -1.475 -12.103 1.00 86.88 92 ASN A C 1
ATOM 69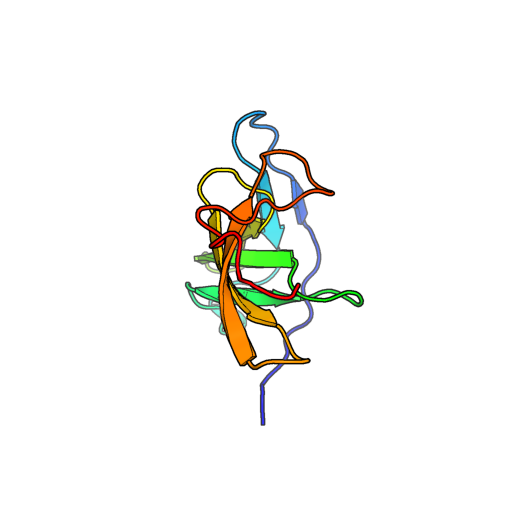5 O O . ASN A 1 92 ? 15.367 -2.573 -11.798 1.00 86.88 92 ASN A O 1
ATOM 699 N N . HIS A 1 93 ? 17.009 -1.332 -12.716 1.00 84.56 93 HIS A N 1
ATOM 700 C CA . HIS A 1 93 ? 17.938 -2.436 -12.999 1.00 84.56 93 HIS A CA 1
ATOM 701 C C . HIS A 1 93 ? 17.369 -3.556 -13.888 1.00 84.56 93 HIS A C 1
ATOM 703 O O . HIS A 1 93 ? 17.681 -4.727 -13.681 1.00 84.56 93 HIS A O 1
ATOM 709 N N . VAL A 1 94 ? 16.553 -3.216 -14.890 1.00 88.88 94 VAL A N 1
ATOM 710 C CA . VAL A 1 94 ? 16.070 -4.201 -15.869 1.00 88.88 94 VAL A CA 1
ATOM 711 C C . VAL A 1 94 ? 17.154 -4.464 -16.926 1.00 88.88 94 VAL A C 1
ATOM 713 O O . VAL A 1 94 ? 17.556 -3.520 -17.608 1.00 88.88 94 VAL A O 1
ATOM 716 N N . PRO A 1 95 ? 17.641 -5.711 -17.102 1.00 86.69 95 PRO A N 1
ATOM 717 C CA . PRO A 1 95 ? 18.588 -6.033 -18.168 1.00 86.69 95 PRO A CA 1
ATOM 718 C C . PRO A 1 95 ? 18.010 -5.720 -19.553 1.00 86.69 95 PRO A C 1
ATOM 720 O O . PRO A 1 95 ? 16.852 -6.040 -19.812 1.00 86.69 95 PRO A O 1
ATOM 723 N N . HIS A 1 96 ? 18.824 -5.190 -20.471 1.00 87.12 96 HIS A N 1
ATOM 724 C CA 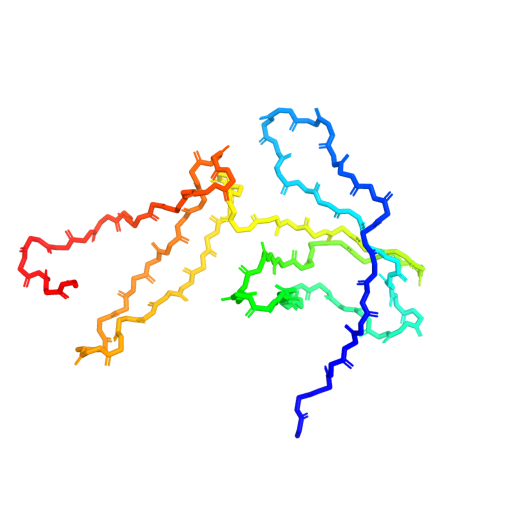. HIS A 1 96 ? 18.396 -4.861 -21.842 1.00 87.12 96 HIS A CA 1
ATOM 725 C C . HIS A 1 96 ? 17.842 -6.053 -22.640 1.00 87.12 96 HIS A C 1
ATOM 727 O O . HIS A 1 96 ? 17.087 -5.857 -23.584 1.00 87.12 96 HIS A O 1
ATOM 733 N N . SER A 1 97 ? 18.211 -7.282 -22.273 1.00 89.81 97 SER A N 1
ATOM 734 C CA . SER A 1 97 ? 17.705 -8.519 -22.877 1.00 89.81 97 SER A CA 1
ATOM 735 C C . SER A 1 97 ? 16.336 -8.963 -22.341 1.00 89.81 97 SER A C 1
ATOM 737 O O . SER A 1 97 ? 15.827 -9.999 -22.767 1.00 89.81 97 SER A O 1
ATOM 739 N N . THR A 1 98 ? 15.750 -8.228 -21.392 1.00 87.19 98 THR A N 1
ATOM 740 C CA . THR A 1 98 ? 14.479 -8.585 -20.748 1.00 87.19 98 THR A CA 1
ATOM 741 C C . THR A 1 98 ? 13.292 -8.202 -21.623 1.00 87.19 98 THR A C 1
ATOM 743 O O . THR A 1 98 ? 13.136 -7.040 -21.985 1.00 87.19 98 THR A O 1
ATOM 746 N N . ASP A 1 99 ? 12.416 -9.167 -21.897 1.00 84.25 99 ASP A N 1
ATOM 747 C CA . ASP A 1 99 ? 11.099 -8.939 -22.504 1.00 84.25 99 ASP A CA 1
ATOM 748 C C . ASP A 1 99 ? 10.102 -8.459 -21.421 1.00 84.25 99 ASP A C 1
ATOM 750 O O . ASP A 1 99 ? 9.947 -9.135 -20.399 1.00 84.25 99 ASP A O 1
ATOM 754 N N . ILE A 1 100 ? 9.464 -7.289 -21.601 1.00 84.19 100 ILE A N 1
ATOM 755 C CA . ILE A 1 100 ? 8.531 -6.645 -20.638 1.00 84.19 100 ILE A CA 1
ATOM 756 C C . ILE A 1 100 ? 7.141 -6.533 -21.223 1.00 84.19 100 ILE A C 1
ATOM 758 O O . ILE A 1 100 ? 7.012 -6.027 -22.354 1.00 84.19 100 ILE A O 1
#

Foldseek 3Di:
DDDDDDWDWDDFDPPLQFGKTKTQAAVCNPDDFQCFDADPVGTQFTFHAGDPGMTMTGGQLHQPHKDWDADPPPRDIWIWHHPSDNPDIDTPDDDPPDDD

Secondary structure (DSSP, 8-state):
--------EEEE---TT--EEEES--G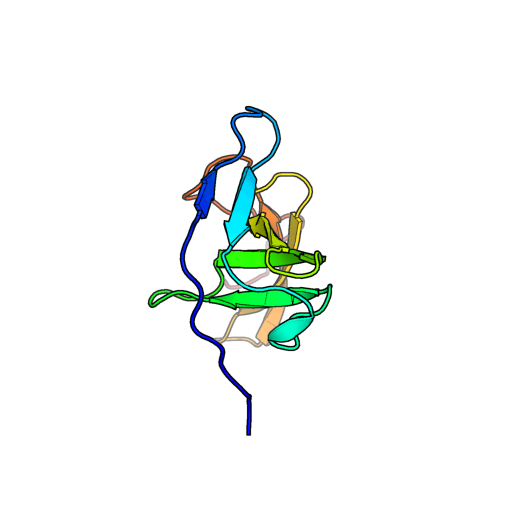GGT--TT-EEE-SSSEEEEEEEE-SS-EEEEETTSTT-EEEEE-TTT--EEEEEE-SSTT-EEE----TT---

pLDDT: mean 93.43, std 5.92, range [57.03, 98.44]

Radius of gyration: 15.13 Å; chains: 1; bounding box: 32×35×41 Å

InterPro domains:
  IPR007221 Rod shape-determining protein MreC [PTHR34138] (3-100)
  IPR007221 Rod shape-determining protein MreC [TIGR00219] (3-100)
  IPR042175 Cell/Rod shape-determining protein MreC, domain 2 [G3DSA:2.40.10.350] (66-100)
  IPR042177 Cell/Rod shape-determining protein MreC, domain 1 [G3DSA:2.40.10.340] (6-65)
  IPR055342 Rod shape-determining protein MreC, beta-barrel core [PF04085] (10-100)

Organism: NCBI:txid751969

Sequence (100 aa):
EVRKIVAELMAVDNNPYSHQIVINKGTLQGVFEGQPVLDDKGLVGQVMQVGTTTSRVLLIADVTHAVPVRILRNNVRLVASGSGQLNRLVINHVPHSTDI